Protein AF-A0A2V7F069-F1 (afdb_monomer)

Solvent-accessible surface area (backbone atoms only — not comparable to full-atom values): 4234 Å² total; per-residue (Å²): 91,71,37,85,48,65,39,24,31,24,66,31,31,30,42,39,35,24,18,25,93,86,71,42,81,47,44,75,48,80,45,60,36,78,59,76,35,44,50,71,28,70,52,70,72,84,76,84,86,50,74,72,37,78,46,77,50,76,44,81,76,48,62,43,81,75,46,75,52,81,84,126

Foldseek 3Di:
DWAQDQFWWAFWKKKKFFAAPVRDTLDIDIWTQHDIAHNRGDTDTDDDDRPRGPDMDMDGPDIGTDGGHDDD

Mean predicted aligned error: 4.06 Å

pLDDT: mean 92.97, std 9.59, range [47.28, 98.69]

Radius of gyration: 14.47 Å; Cα contacts (8 Å, |Δi|>4): 162; chains: 1; bounding box: 31×18×42 Å

Sequence (72 aa):
MRNDSPYRVTDVQLEVEGLTPDERSAGRRVVWALGDIEPGGESSFVTEAMDGAVTYRITVTSFDLVSVGSKH

Secondary structure (DSSP, 8-state):
-B--SSEEEEEEEEEEEEE-TTS-EEEEEEEEE-S-B-TT-B-----PPPTT--EEEEEEEEEEEEEEPP--

Structure (mmCIF, N/CA/C/O backbone):
data_AF-A0A2V7F069-F1
#
_entry.id   AF-A0A2V7F069-F1
#
loop_
_atom_site.group_PDB
_atom_site.id
_atom_site.type_symbol
_atom_site.label_atom_id
_atom_site.label_alt_id
_atom_site.label_comp_id
_atom_site.label_asym_id
_atom_site.label_entity_id
_atom_site.label_seq_id
_atom_site.pdbx_PDB_ins_code
_atom_site.Cartn_x
_atom_site.Cartn_y
_atom_site.Cartn_z
_atom_site.occupancy
_atom_site.B_iso_or_equiv
_atom_site.auth_seq_id
_atom_site.auth_comp_id
_atom_site.auth_asym_id
_atom_site.auth_atom_id
_atom_site.pdbx_PDB_model_num
ATOM 1 N N . MET A 1 1 ? -2.253 3.986 -5.126 1.00 89.94 1 MET A N 1
ATOM 2 C CA . MET A 1 1 ? -0.832 4.103 -4.726 1.00 89.94 1 MET A CA 1
ATOM 3 C C . MET A 1 1 ? -0.052 4.574 -5.936 1.00 89.94 1 MET A C 1
ATOM 5 O O . MET A 1 1 ? -0.339 4.090 -7.023 1.00 89.94 1 MET A O 1
ATOM 9 N N . ARG A 1 2 ? 0.909 5.483 -5.760 1.00 93.38 2 ARG A N 1
ATOM 10 C CA . ARG A 1 2 ? 1.762 5.981 -6.843 1.00 93.38 2 ARG A CA 1
ATOM 11 C C . ARG A 1 2 ? 3.223 5.628 -6.578 1.00 93.38 2 ARG A C 1
ATOM 13 O O . ARG A 1 2 ? 3.668 5.716 -5.436 1.00 93.38 2 ARG A O 1
ATOM 20 N N . ASN A 1 3 ? 3.943 5.209 -7.613 1.00 94.69 3 ASN A N 1
ATOM 21 C CA . ASN A 1 3 ? 5.381 4.985 -7.556 1.00 94.69 3 ASN A CA 1
ATOM 22 C C . ASN A 1 3 ? 6.113 6.271 -7.952 1.00 94.69 3 ASN A C 1
ATOM 24 O O . ASN A 1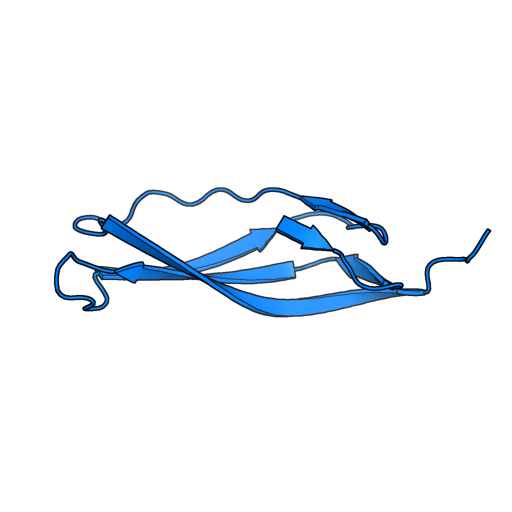 3 ? 6.318 6.540 -9.130 1.00 94.69 3 ASN A O 1
ATOM 28 N N . ASP A 1 4 ? 6.526 7.064 -6.969 1.00 94.25 4 ASP A N 1
ATOM 29 C CA . ASP A 1 4 ? 7.259 8.315 -7.215 1.00 94.25 4 ASP A CA 1
ATOM 30 C C . ASP A 1 4 ? 8.771 8.100 -7.408 1.00 94.25 4 ASP A C 1
ATOM 32 O O . ASP A 1 4 ? 9.525 9.053 -7.615 1.00 94.25 4 ASP A O 1
ATOM 36 N N . SER A 1 5 ? 9.232 6.849 -7.326 1.00 92.56 5 SER A N 1
ATOM 37 C CA . SER A 1 5 ? 10.637 6.496 -7.500 1.00 92.56 5 SER A CA 1
ATOM 38 C C . SER A 1 5 ? 11.029 6.447 -8.986 1.00 92.56 5 SER A C 1
ATOM 40 O O . SER A 1 5 ? 10.169 6.305 -9.857 1.00 92.56 5 SER A O 1
ATOM 42 N N . PRO A 1 6 ? 12.335 6.512 -9.310 1.00 94.12 6 PRO A N 1
ATOM 43 C CA . PRO A 1 6 ? 12.816 6.327 -10.677 1.00 94.12 6 PRO A CA 1
ATOM 44 C C . PRO A 1 6 ? 12.890 4.848 -11.092 1.00 94.12 6 PRO A C 1
ATOM 46 O O . PRO A 1 6 ? 13.424 4.553 -12.159 1.00 94.12 6 PRO A O 1
ATOM 49 N N . TYR A 1 7 ? 12.427 3.909 -10.265 1.00 94.38 7 TYR A N 1
ATOM 50 C CA . TYR A 1 7 ? 12.535 2.474 -10.518 1.00 94.38 7 TYR A CA 1
ATOM 51 C C . TYR A 1 7 ? 11.199 1.898 -10.953 1.00 94.38 7 TYR A C 1
ATOM 53 O O . TYR A 1 7 ? 10.153 2.297 -10.452 1.00 94.38 7 TYR A O 1
ATOM 61 N N . ARG A 1 8 ? 11.244 0.915 -11.843 1.00 95.62 8 ARG A N 1
ATOM 62 C CA . ARG A 1 8 ? 10.131 0.003 -12.074 1.00 95.62 8 ARG A CA 1
ATOM 63 C C . ARG A 1 8 ? 10.132 -1.027 -10.950 1.00 95.62 8 ARG A C 1
ATOM 65 O O . ARG A 1 8 ? 11.151 -1.694 -10.745 1.00 95.62 8 ARG A O 1
ATOM 72 N N . VAL A 1 9 ? 9.021 -1.150 -10.231 1.00 95.75 9 VAL A N 1
ATOM 73 C CA . VAL A 1 9 ? 8.874 -2.087 -9.104 1.00 95.75 9 VAL A CA 1
ATOM 74 C C . VAL A 1 9 ? 7.733 -3.063 -9.351 1.00 95.75 9 VAL A C 1
ATOM 76 O O . VAL A 1 9 ? 6.834 -2.768 -10.130 1.00 95.75 9 VAL A O 1
ATOM 79 N N . THR A 1 10 ? 7.763 -4.209 -8.690 1.00 95.38 10 THR A N 1
ATOM 80 C CA . THR A 1 10 ? 6.702 -5.219 -8.725 1.00 95.38 10 THR A CA 1
ATOM 81 C C . THR A 1 10 ? 6.539 -5.843 -7.346 1.00 95.38 10 THR A C 1
ATOM 83 O O . THR A 1 10 ? 7.236 -5.442 -6.409 1.00 95.38 10 THR A O 1
ATOM 86 N N . ASP A 1 11 ? 5.594 -6.772 -7.212 1.00 93.44 11 ASP A N 1
ATOM 87 C CA . ASP A 1 11 ? 5.351 -7.525 -5.977 1.00 93.44 11 ASP A CA 1
ATOM 88 C C . ASP A 1 11 ? 5.321 -6.612 -4.737 1.00 93.44 11 ASP A C 1
ATOM 90 O O . ASP A 1 11 ? 5.956 -6.856 -3.709 1.00 93.44 11 ASP A O 1
ATOM 94 N N . VAL A 1 12 ? 4.592 -5.496 -4.852 1.00 95.88 12 VAL A N 1
ATOM 95 C CA . VAL A 1 12 ? 4.516 -4.502 -3.781 1.00 95.88 12 VAL A CA 1
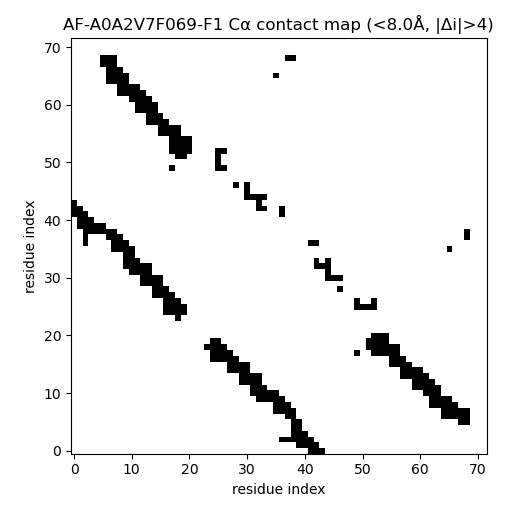ATOM 96 C C . VAL A 1 12 ? 3.580 -5.017 -2.698 1.00 95.88 12 VAL A C 1
ATOM 98 O O . VAL A 1 12 ? 2.365 -5.117 -2.896 1.00 95.88 12 VAL A O 1
ATOM 101 N N . GLN A 1 13 ? 4.151 -5.310 -1.537 1.00 97.00 13 GLN A N 1
ATOM 102 C CA . GLN A 1 13 ? 3.430 -5.748 -0.357 1.00 97.00 13 GLN A CA 1
ATOM 103 C C . GLN A 1 13 ? 3.060 -4.551 0.518 1.00 97.00 13 GLN A C 1
ATOM 105 O O . GLN A 1 13 ? 3.869 -3.659 0.793 1.00 97.00 13 GLN A O 1
ATOM 110 N N . LEU A 1 14 ? 1.815 -4.557 0.978 1.00 97.31 14 LEU A N 1
ATOM 111 C CA . LEU A 1 14 ? 1.231 -3.525 1.814 1.00 97.31 14 LEU A CA 1
ATOM 112 C C . LEU A 1 14 ? 0.688 -4.167 3.089 1.00 97.31 14 LEU A C 1
ATOM 114 O O . LEU A 1 14 ? -0.119 -5.097 3.026 1.00 97.31 14 LEU A O 1
ATOM 118 N N . GLU A 1 15 ? 1.068 -3.631 4.243 1.00 98.06 15 GLU A N 1
ATOM 119 C CA . GLU A 1 15 ? 0.338 -3.862 5.485 1.00 98.06 15 GLU A CA 1
ATOM 120 C C . GLU A 1 15 ? -0.759 -2.802 5.615 1.00 98.06 15 GLU A C 1
ATOM 122 O O . GLU A 1 15 ? -0.504 -1.597 5.549 1.00 98.06 15 GLU A O 1
ATOM 127 N N . VAL A 1 16 ? -1.992 -3.264 5.795 1.00 98.19 16 VAL A N 1
ATOM 128 C CA . VAL A 1 16 ? -3.160 -2.428 6.05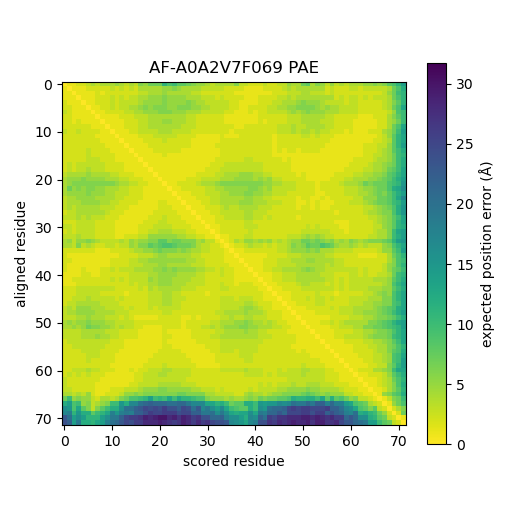7 1.00 98.19 16 VAL A CA 1
ATOM 129 C C . VAL A 1 16 ? -3.604 -2.689 7.486 1.00 98.19 16 VAL A C 1
ATOM 131 O O . VAL A 1 16 ? -4.006 -3.803 7.822 1.00 98.19 16 VAL A O 1
ATOM 134 N N . GLU A 1 17 ? -3.558 -1.660 8.321 1.00 98.50 17 GLU A N 1
ATOM 135 C CA . GLU A 1 17 ? -4.096 -1.671 9.678 1.00 98.50 17 GLU A CA 1
ATOM 136 C C . GLU A 1 17 ? -5.391 -0.855 9.718 1.00 98.50 17 GLU A C 1
ATOM 138 O O . GLU A 1 17 ? -5.405 0.328 9.369 1.00 98.50 17 GLU A O 1
ATOM 143 N N . GLY A 1 18 ? -6.484 -1.490 10.137 1.00 98.44 18 GLY A N 1
ATOM 144 C CA . GLY A 1 18 ? -7.733 -0.805 10.450 1.00 98.44 18 GLY A CA 1
ATOM 145 C C . GLY A 1 18 ? -7.693 -0.278 11.881 1.00 98.44 18 GLY A C 1
ATOM 146 O O . GLY A 1 18 ? -7.288 -0.996 12.794 1.00 98.44 18 GLY A O 1
ATOM 147 N N . LEU A 1 19 ? -8.123 0.962 12.086 1.00 98.69 19 LEU A N 1
ATOM 148 C CA . LEU A 1 19 ? -8.151 1.634 13.381 1.00 98.69 19 LEU A CA 1
ATOM 149 C C . LEU A 1 19 ? -9.588 1.991 13.772 1.00 98.69 19 LEU A C 1
ATOM 151 O O . LEU A 1 19 ? -10.354 2.504 12.951 1.00 98.69 19 LEU A O 1
ATOM 155 N N . THR A 1 20 ? -9.941 1.735 15.030 1.00 98.06 20 THR A N 1
ATOM 156 C CA . THR A 1 20 ? -11.209 2.159 15.643 1.00 98.06 20 THR A CA 1
ATOM 157 C C . THR A 1 20 ? -11.227 3.679 15.881 1.00 98.06 20 THR A C 1
ATOM 159 O O . THR A 1 20 ? -10.188 4.331 15.730 1.00 98.06 20 THR A O 1
ATOM 162 N N . PRO A 1 21 ? -12.370 4.277 16.286 1.00 98.19 21 PRO A N 1
ATOM 163 C CA . PRO A 1 21 ? -12.435 5.708 16.606 1.00 98.19 21 PRO A CA 1
ATOM 164 C C . PRO A 1 21 ? -11.454 6.158 17.697 1.00 98.19 21 PRO A C 1
ATOM 166 O O . PRO A 1 21 ? -10.992 7.291 17.666 1.00 98.19 21 PRO A O 1
ATOM 169 N N . ASP A 1 22 ? -11.097 5.259 18.618 1.00 97.81 22 ASP A N 1
ATOM 170 C CA . ASP A 1 22 ? -10.144 5.520 19.705 1.00 97.81 22 ASP A CA 1
ATOM 171 C C . ASP A 1 22 ? -8.683 5.220 19.300 1.00 97.81 22 ASP A C 1
ATOM 173 O O . ASP A 1 22 ? -7.832 4.992 20.161 1.00 97.81 22 ASP A O 1
ATOM 177 N N . GLU A 1 23 ? -8.402 5.132 17.994 1.00 96.88 23 GLU A N 1
ATOM 178 C CA . GLU A 1 23 ? -7.090 4.825 17.399 1.00 96.88 23 GLU A CA 1
ATOM 179 C C . GLU A 1 23 ? -6.488 3.465 17.798 1.00 96.88 23 GLU A C 1
ATOM 181 O O . GLU A 1 23 ? -5.284 3.230 17.666 1.00 96.88 23 GLU A O 1
ATOM 186 N N . ARG A 1 24 ? -7.316 2.522 18.259 1.00 97.81 24 ARG A N 1
ATOM 187 C CA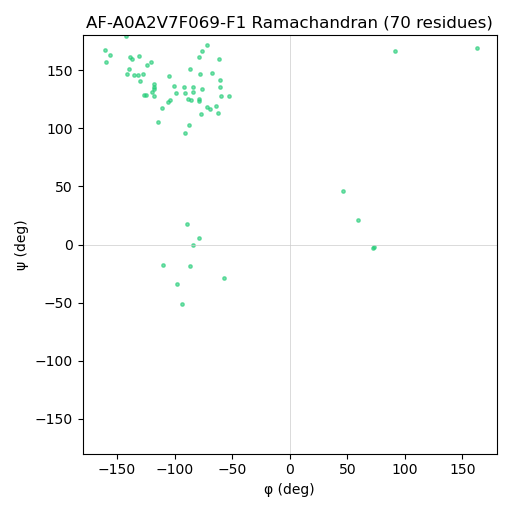 . ARG A 1 24 ? -6.874 1.151 18.547 1.00 9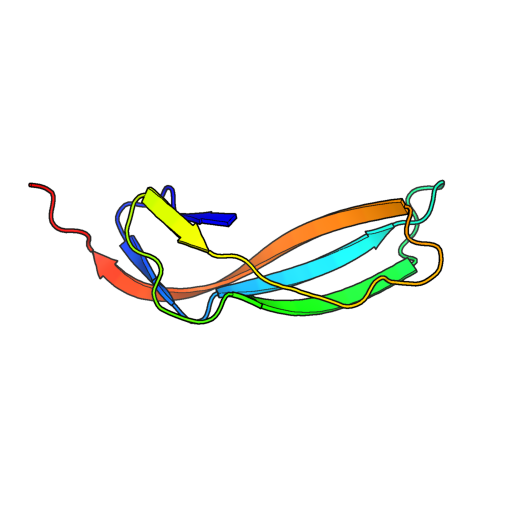7.81 24 ARG A CA 1
ATOM 188 C C . ARG A 1 24 ? -6.950 0.288 17.296 1.00 97.81 24 ARG A C 1
ATOM 190 O O . ARG A 1 24 ? -7.810 0.495 16.449 1.00 97.81 24 ARG A O 1
ATOM 197 N N . SER A 1 25 ? -6.083 -0.717 17.206 1.00 97.75 25 SER A N 1
ATOM 198 C CA . 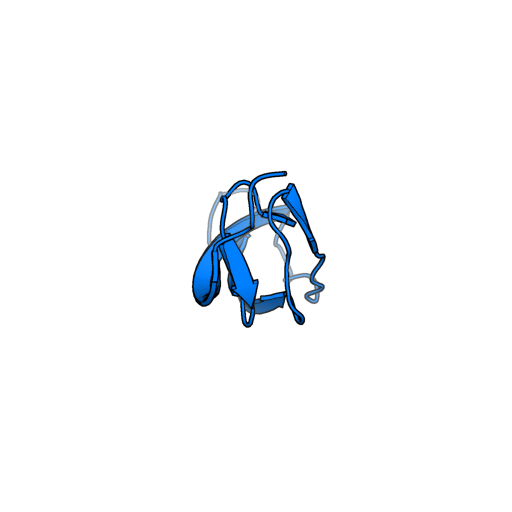SER A 1 25 ? -6.108 -1.677 16.099 1.00 97.75 25 SER A CA 1
ATOM 199 C C . SER A 1 25 ? -7.415 -2.482 16.115 1.00 97.75 25 SER A C 1
ATOM 201 O O . SER A 1 25 ? -7.702 -3.180 17.088 1.00 97.75 25 SER A O 1
ATOM 203 N N . ALA A 1 26 ? -8.200 -2.371 15.045 1.00 97.81 26 ALA A N 1
ATOM 204 C CA . ALA A 1 26 ? -9.374 -3.200 14.759 1.00 97.81 26 ALA A CA 1
ATOM 205 C C . ALA A 1 26 ? -8.989 -4.489 14.008 1.00 97.81 26 ALA A C 1
ATOM 207 O O . ALA A 1 26 ? -9.739 -5.462 13.983 1.00 97.81 26 ALA A O 1
ATOM 208 N N . GLY A 1 27 ? -7.802 -4.504 13.398 1.00 97.81 27 GLY A N 1
ATOM 209 C CA . GLY A 1 27 ? -7.264 -5.642 12.670 1.00 97.81 27 GLY A CA 1
ATOM 210 C C . GLY A 1 27 ? -6.114 -5.240 11.753 1.00 97.81 27 GLY A C 1
ATOM 211 O O . GLY A 1 27 ? -5.872 -4.057 11.502 1.00 97.81 27 GLY A O 1
ATOM 212 N N . ARG A 1 28 ? -5.410 -6.247 11.227 1.00 97.88 28 ARG A N 1
ATOM 213 C CA . ARG A 1 28 ? -4.365 -6.080 10.210 1.00 97.88 28 ARG A CA 1
ATOM 214 C C . ARG A 1 28 ? -4.511 -7.108 9.109 1.00 97.88 28 ARG A C 1
ATOM 216 O O . ARG A 1 28 ? -4.906 -8.246 9.363 1.00 97.88 28 ARG A O 1
ATOM 223 N N . ARG A 1 29 ? -4.171 -6.704 7.890 1.00 97.50 29 ARG A N 1
ATOM 224 C CA . ARG A 1 29 ? -4.130 -7.568 6.711 1.00 97.50 29 ARG A CA 1
ATOM 225 C C . ARG A 1 29 ? -2.932 -7.203 5.852 1.00 97.50 29 ARG A C 1
ATOM 227 O O . ARG A 1 29 ? -2.573 -6.035 5.750 1.00 97.50 29 ARG A O 1
ATOM 234 N N . VAL A 1 30 ? -2.365 -8.211 5.204 1.00 96.88 30 VAL A N 1
ATOM 235 C CA . VAL A 1 30 ? -1.364 -8.025 4.156 1.00 96.88 30 VAL A CA 1
ATOM 236 C C . VAL A 1 30 ? -2.061 -8.141 2.810 1.00 96.88 30 VAL A C 1
ATOM 238 O O . VAL A 1 30 ? -2.807 -9.094 2.578 1.00 96.88 30 VAL A O 1
ATOM 241 N N . VAL A 1 31 ? -1.820 -7.172 1.935 1.00 96.44 31 VAL A N 1
ATOM 242 C CA . VAL A 1 31 ? -2.311 -7.166 0.555 1.00 96.44 31 VAL A CA 1
ATOM 243 C C . VAL A 1 31 ? -1.183 -6.862 -0.414 1.00 96.44 31 VAL A C 1
ATOM 245 O O . VAL A 1 31 ? -0.134 -6.350 -0.031 1.00 96.44 31 VAL A O 1
ATOM 248 N N . TRP A 1 32 ? -1.418 -7.182 -1.680 1.00 95.00 32 TRP A N 1
ATOM 249 C CA . TRP A 1 32 ? -0.459 -6.976 -2.753 1.00 95.00 32 TRP A CA 1
ATOM 250 C C . TRP A 1 32 ? -1.040 -6.010 -3.777 1.00 95.00 32 TRP A C 1
ATOM 252 O O . TRP A 1 32 ? -2.191 -6.165 -4.194 1.00 95.00 32 TRP A O 1
ATOM 262 N N . ALA A 1 33 ? -0.245 -5.030 -4.199 1.00 92.25 33 ALA A N 1
ATOM 263 C CA . ALA A 1 33 ? -0.499 -4.325 -5.446 1.00 92.25 33 ALA A CA 1
ATOM 264 C C . ALA A 1 33 ? 0.186 -5.124 -6.559 1.00 92.25 33 ALA A C 1
ATOM 266 O O . ALA A 1 33 ? 1.410 -5.120 -6.678 1.00 92.25 33 ALA A O 1
ATOM 267 N N . LEU A 1 34 ? -0.617 -5.879 -7.310 1.00 82.81 34 LEU A N 1
ATOM 268 C CA . LEU A 1 34 ? -0.120 -6.802 -8.326 1.00 82.81 34 LEU A CA 1
ATOM 269 C C . LEU A 1 34 ? 0.292 -6.067 -9.604 1.00 82.81 34 LEU A C 1
ATOM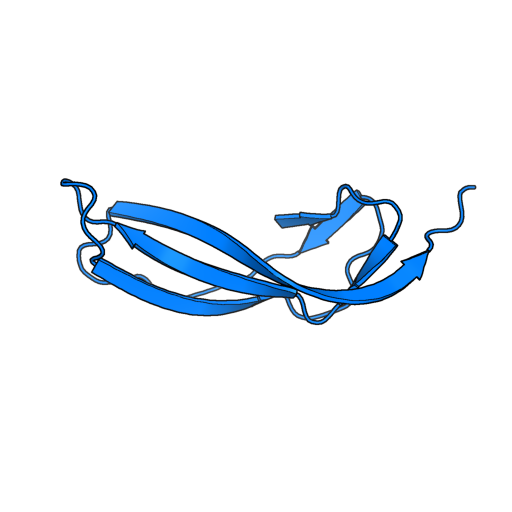 271 O O . LEU A 1 34 ? -0.365 -5.111 -10.025 1.00 82.81 34 LEU A O 1
ATOM 275 N N . GLY A 1 35 ? 1.324 -6.604 -10.251 1.00 87.69 35 GLY A N 1
ATOM 276 C CA . GLY A 1 35 ? 1.848 -6.120 -11.522 1.00 87.69 35 GLY A CA 1
ATOM 277 C C . GLY A 1 35 ? 2.965 -5.092 -11.372 1.00 87.69 35 GLY A C 1
ATOM 278 O O . GLY A 1 35 ? 3.209 -4.539 -10.301 1.00 87.69 35 GLY A O 1
ATOM 279 N N . ASP A 1 36 ? 3.640 -4.844 -12.490 1.00 93.44 36 ASP A N 1
ATOM 280 C CA . ASP A 1 36 ? 4.758 -3.912 -12.543 1.00 93.44 36 ASP A CA 1
ATOM 281 C C . ASP A 1 36 ? 4.251 -2.466 -12.538 1.00 93.44 36 ASP A C 1
ATOM 283 O O . ASP A 1 36 ? 3.343 -2.096 -13.286 1.00 93.44 36 ASP A O 1
ATOM 287 N N . ILE A 1 37 ? 4.875 -1.632 -11.714 1.00 94.88 37 ILE A N 1
ATOM 288 C CA . ILE A 1 37 ? 4.544 -0.223 -11.548 1.00 94.88 37 ILE A CA 1
ATOM 289 C C . ILE A 1 37 ? 5.729 0.593 -12.044 1.00 94.88 37 ILE A C 1
ATOM 291 O O . ILE A 1 37 ? 6.773 0.681 -11.392 1.00 94.88 37 ILE A O 1
ATOM 295 N N . GLU A 1 38 ? 5.557 1.190 -13.218 1.00 95.94 38 GLU A N 1
ATOM 296 C CA . GLU A 1 38 ? 6.549 2.075 -13.828 1.00 95.94 38 GLU A CA 1
ATOM 297 C C . GLU A 1 38 ? 6.837 3.312 -12.956 1.00 95.94 38 GLU A C 1
ATOM 299 O O . GLU A 1 38 ? 5.999 3.696 -12.128 1.00 95.94 38 GLU A O 1
ATOM 304 N N . PRO A 1 39 ? 7.984 3.988 -13.158 1.00 95.62 39 PRO A N 1
ATOM 305 C CA . PRO A 1 39 ? 8.247 5.295 -12.565 1.00 95.62 39 PRO A CA 1
ATOM 306 C C . PRO A 1 39 ? 7.125 6.296 -12.864 1.00 95.62 39 PRO A C 1
ATOM 308 O O . PRO A 1 39 ? 6.734 6.500 -14.014 1.00 95.62 39 PRO A O 1
ATOM 311 N N . GLY A 1 40 ? 6.599 6.934 -11.823 1.00 95.19 40 GLY A N 1
ATOM 312 C CA . GLY A 1 40 ? 5.456 7.846 -11.892 1.00 95.19 40 GLY A CA 1
ATOM 313 C C . GLY A 1 40 ? 4.098 7.170 -12.115 1.00 95.19 40 GLY A C 1
ATOM 314 O O . GLY A 1 40 ? 3.089 7.880 -12.148 1.00 95.19 40 GLY A O 1
ATOM 315 N N . GLY A 1 41 ? 4.074 5.843 -12.270 1.00 94.44 41 GLY A N 1
ATOM 316 C CA . GLY A 1 41 ? 2.879 5.038 -12.480 1.00 94.44 41 GLY A CA 1
ATOM 317 C C . GLY A 1 41 ? 2.068 4.828 -11.205 1.00 94.44 41 GLY A C 1
ATOM 318 O O . GLY A 1 41 ? 2.527 5.070 -10.086 1.00 94.44 41 GLY A O 1
ATOM 319 N N . GLU A 1 42 ? 0.840 4.351 -11.380 1.00 94.25 42 GLU A N 1
ATOM 320 C CA . GLU A 1 42 ? -0.110 4.132 -10.294 1.00 94.25 42 GLU A CA 1
ATOM 321 C C . GLU A 1 42 ? -0.662 2.711 -10.319 1.00 94.25 42 GLU A C 1
ATOM 323 O O . GLU A 1 42 ? -0.865 2.120 -11.377 1.00 94.25 42 GLU A O 1
ATOM 328 N N . SER A 1 43 ? -0.934 2.177 -9.131 1.00 93.06 43 SER A N 1
ATOM 329 C CA . SER A 1 43 ? -1.636 0.910 -8.952 1.00 93.06 43 SER A CA 1
ATOM 330 C C . SER A 1 43 ? -2.639 1.003 -7.804 1.00 93.06 43 SER A C 1
ATOM 332 O O . SER A 1 43 ? -2.578 1.894 -6.944 1.00 93.06 43 SER A O 1
ATOM 334 N N . SER A 1 44 ? -3.586 0.075 -7.807 1.00 92.00 44 SER A N 1
ATOM 335 C CA . SER A 1 44 ? -4.659 -0.038 -6.824 1.00 92.00 44 SER A CA 1
ATOM 336 C C . SER A 1 44 ? -4.650 -1.422 -6.190 1.00 92.00 44 SER A C 1
ATOM 338 O O . SER A 1 44 ? -4.206 -2.397 -6.787 1.00 92.00 44 SER A O 1
ATOM 340 N N . PHE A 1 45 ? -5.1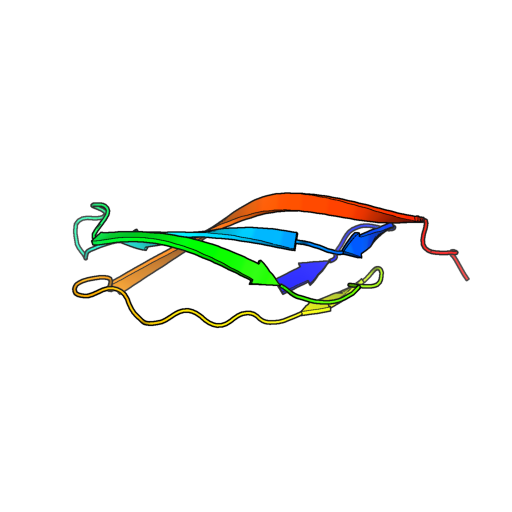74 -1.505 -4.976 1.00 92.31 45 PHE A N 1
ATOM 341 C CA . PHE A 1 45 ? -5.370 -2.754 -4.254 1.00 92.31 45 PHE A CA 1
ATOM 342 C C . PHE A 1 45 ? -6.742 -2.722 -3.586 1.00 92.31 45 PHE A C 1
ATOM 344 O O . PHE A 1 45 ? -7.316 -1.651 -3.373 1.00 92.31 45 PHE A O 1
ATOM 351 N N . VAL A 1 46 ? -7.262 -3.899 -3.253 1.00 92.25 46 VAL A N 1
ATOM 352 C CA . VAL A 1 46 ? -8.549 -4.053 -2.574 1.00 92.25 46 VAL A CA 1
ATOM 353 C C . VAL A 1 46 ? -8.358 -4.976 -1.379 1.00 92.25 46 VAL A C 1
ATOM 355 O O . VAL A 1 46 ? -7.627 -5.961 -1.448 1.00 92.25 46 VAL A O 1
ATOM 358 N N . THR A 1 47 ? -9.022 -4.648 -0.278 1.00 93.81 47 THR A N 1
ATOM 359 C CA . THR A 1 47 ? -9.150 -5.500 0.904 1.00 93.81 47 THR A CA 1
ATOM 360 C C . THR A 1 47 ? -10.572 -5.381 1.423 1.00 93.81 47 THR A C 1
ATOM 362 O O . THR A 1 47 ? -11.210 -4.342 1.239 1.00 93.81 47 THR A O 1
ATOM 365 N N . GLU A 1 48 ? -11.090 -6.427 2.056 1.00 95.25 48 GLU A N 1
ATOM 366 C CA . GLU A 1 48 ? -12.383 -6.307 2.727 1.00 95.25 48 GLU A CA 1
ATOM 367 C C . GLU A 1 48 ? -12.258 -5.374 3.934 1.00 95.25 48 GLU A C 1
ATOM 369 O O . GLU A 1 48 ? -11.217 -5.317 4.600 1.00 95.25 48 GLU A O 1
ATOM 374 N N . ALA A 1 49 ? -13.347 -4.662 4.217 1.00 95.44 49 ALA A N 1
ATOM 375 C CA . ALA A 1 49 ? -13.430 -3.797 5.377 1.00 95.44 49 ALA A CA 1
ATOM 376 C C . ALA A 1 49 ? -13.242 -4.603 6.671 1.00 95.44 49 ALA A C 1
ATOM 378 O O . ALA A 1 49 ? -13.725 -5.729 6.807 1.00 95.44 49 ALA A O 1
ATOM 379 N N . MET A 1 50 ? -12.540 -4.005 7.627 1.00 97.62 50 MET A N 1
ATOM 380 C CA . MET A 1 50 ? -12.384 -4.554 8.967 1.00 97.62 50 MET A CA 1
ATOM 381 C C . MET A 1 50 ? -13.504 -4.013 9.847 1.00 97.62 50 MET A C 1
ATOM 383 O O . MET A 1 50 ? -13.746 -2.805 9.868 1.00 97.62 50 MET A O 1
ATOM 387 N N . ASP A 1 51 ? -14.189 -4.903 10.560 1.00 97.38 51 ASP A N 1
ATOM 388 C CA . ASP A 1 51 ? -15.288 -4.499 11.430 1.00 97.38 51 ASP A CA 1
ATOM 389 C C . ASP A 1 51 ? -14.799 -3.532 12.520 1.00 97.38 51 ASP A C 1
ATOM 391 O O . ASP A 1 51 ? -13.726 -3.708 13.100 1.00 97.38 51 ASP A O 1
ATOM 395 N N . GLY A 1 52 ? -15.560 -2.463 12.750 1.00 96.94 52 GLY A N 1
ATOM 396 C CA . GLY A 1 52 ? -15.201 -1.389 13.680 1.00 96.94 52 GLY A CA 1
ATOM 397 C C . GLY A 1 52 ? -14.068 -0.448 13.236 1.00 96.94 52 GLY A C 1
ATOM 398 O O . GLY A 1 52 ? -13.796 0.521 13.950 1.00 96.94 52 GLY A O 1
ATOM 399 N N . ALA A 1 53 ? -13.420 -0.673 12.085 1.00 98.12 53 ALA A N 1
ATOM 400 C CA . ALA A 1 53 ? -12.412 0.249 11.561 1.00 98.12 53 ALA A CA 1
ATOM 401 C C . ALA A 1 53 ? -13.062 1.469 10.888 1.00 98.12 53 ALA A C 1
ATOM 403 O O . ALA A 1 53 ? -13.857 1.333 9.957 1.00 98.12 53 ALA A O 1
ATOM 404 N N . VAL A 1 54 ? -12.678 2.668 11.326 1.00 98.00 54 VAL A N 1
ATOM 405 C CA . VAL A 1 54 ? -13.114 3.954 10.743 1.00 98.00 54 VAL A CA 1
ATOM 406 C C . VAL A 1 54 ? -11.986 4.680 10.012 1.00 98.00 54 VAL A C 1
ATOM 408 O O . VAL A 1 54 ? -12.244 5.542 9.176 1.00 98.00 54 VAL A O 1
ATOM 411 N N . THR A 1 55 ? -10.742 4.292 10.291 1.00 98.06 55 THR A N 1
ATOM 412 C CA . THR A 1 55 ? -9.532 4.818 9.658 1.00 98.06 55 THR A CA 1
ATOM 413 C C . THR A 1 55 ? -8.657 3.648 9.232 1.00 98.06 55 THR A C 1
ATOM 415 O O . THR A 1 55 ? -8.595 2.638 9.927 1.00 98.06 55 THR A O 1
ATOM 418 N N . TYR A 1 56 ? -7.946 3.784 8.114 1.00 97.75 56 TYR A N 1
ATOM 419 C CA . TYR A 1 56 ? -6.960 2.798 7.676 1.00 97.75 56 TYR A CA 1
ATOM 420 C C . TYR A 1 56 ? -5.581 3.436 7.579 1.00 97.75 56 TYR A C 1
ATOM 422 O O . TYR A 1 56 ? -5.415 4.493 6.967 1.00 97.75 56 TYR A O 1
ATOM 430 N N . ARG A 1 57 ? -4.585 2.770 8.161 1.00 97.75 57 ARG A N 1
ATOM 431 C CA . ARG A 1 57 ? -3.169 3.082 7.986 1.00 97.75 57 ARG A CA 1
ATOM 432 C C . ARG A 1 57 ? -2.572 2.045 7.046 1.00 97.75 57 ARG A C 1
ATOM 434 O O . ARG A 1 57 ? -2.686 0.849 7.291 1.00 97.75 57 ARG A O 1
ATOM 441 N N . ILE A 1 58 ? -1.964 2.511 5.963 1.00 97.50 58 ILE A N 1
ATOM 442 C CA . ILE A 1 58 ? -1.397 1.653 4.923 1.00 97.50 58 ILE A CA 1
ATOM 443 C C . ILE A 1 58 ? 0.104 1.915 4.862 1.00 97.50 58 ILE A C 1
ATOM 445 O O . ILE A 1 58 ? 0.522 3.064 4.713 1.00 97.50 58 ILE A O 1
ATOM 449 N N . THR A 1 59 ? 0.893 0.850 4.941 1.00 97.31 59 THR A N 1
ATOM 450 C CA . THR A 1 59 ? 2.356 0.898 4.908 1.00 97.31 59 THR A CA 1
ATOM 451 C C . THR A 1 59 ? 2.860 -0.038 3.820 1.00 97.31 59 THR A C 1
ATOM 453 O O . THR A 1 59 ? 2.492 -1.208 3.802 1.00 97.31 59 THR A O 1
ATOM 456 N N . VAL A 1 60 ? 3.725 0.448 2.928 1.00 95.81 60 VAL A N 1
ATOM 457 C CA . VAL A 1 60 ? 4.490 -0.431 2.028 1.00 95.81 60 VAL A CA 1
ATOM 458 C C . VAL A 1 60 ? 5.551 -1.145 2.860 1.00 95.81 60 VAL A C 1
ATOM 460 O O . VAL A 1 60 ? 6.400 -0.483 3.457 1.00 95.81 60 VAL A O 1
ATOM 463 N N . THR A 1 61 ? 5.496 -2.474 2.924 1.00 96.94 61 THR A N 1
ATOM 464 C CA . THR A 1 61 ? 6.431 -3.285 3.722 1.00 96.94 61 THR A CA 1
ATOM 465 C C . THR A 1 61 ? 7.564 -3.863 2.885 1.00 96.94 61 THR A C 1
ATOM 467 O O . THR A 1 61 ? 8.686 -3.971 3.377 1.00 96.94 61 THR A O 1
ATOM 470 N N . SER A 1 62 ? 7.300 -4.203 1.622 1.00 95.06 62 SER A N 1
ATOM 471 C CA . SER A 1 62 ? 8.311 -4.690 0.680 1.00 95.06 62 SER A CA 1
ATOM 472 C C . SER A 1 62 ? 7.898 -4.448 -0.769 1.00 95.06 62 SER A C 1
ATOM 474 O O . SER A 1 62 ? 6.728 -4.212 -1.066 1.00 95.06 62 SER A O 1
ATOM 476 N N . PHE A 1 63 ? 8.873 -4.519 -1.669 1.00 95.19 63 PHE A N 1
ATOM 477 C CA . PHE A 1 63 ? 8.684 -4.538 -3.114 1.00 95.19 63 PHE A CA 1
ATOM 478 C C . PHE A 1 63 ? 9.929 -5.132 -3.770 1.00 95.19 63 PHE A C 1
ATOM 480 O O . PHE A 1 63 ? 11.027 -5.037 -3.209 1.00 95.19 63 PHE A O 1
ATOM 487 N N . ASP A 1 64 ? 9.761 -5.646 -4.981 1.00 94.00 64 ASP A N 1
ATOM 488 C CA . ASP A 1 64 ? 10.863 -6.108 -5.811 1.00 94.00 64 ASP A CA 1
ATOM 489 C C . ASP A 1 64 ? 11.214 -5.053 -6.862 1.00 94.00 64 ASP A C 1
ATOM 491 O O . ASP A 1 64 ? 10.347 -4.442 -7.492 1.00 94.00 64 ASP A O 1
ATOM 495 N N . LEU A 1 65 ? 12.512 -4.810 -7.050 1.00 92.75 65 LEU A N 1
ATOM 496 C CA . LEU A 1 65 ? 13.009 -3.912 -8.088 1.00 92.75 65 LEU A CA 1
ATOM 497 C C . LEU A 1 65 ? 13.150 -4.685 -9.395 1.00 92.75 65 LEU A C 1
ATOM 499 O O . LEU A 1 65 ? 13.880 -5.671 -9.463 1.00 92.75 65 LEU A O 1
ATOM 503 N N . VAL A 1 66 ? 12.505 -4.191 -10.448 1.00 91.25 66 VAL A N 1
ATOM 504 C CA . VAL A 1 66 ? 12.593 -4.799 -11.778 1.00 91.25 66 VAL A CA 1
ATOM 505 C C . VAL A 1 66 ? 13.687 -4.134 -12.605 1.00 91.25 66 VAL A C 1
ATOM 507 O O . VAL A 1 66 ? 14.546 -4.807 -13.170 1.00 91.25 66 VAL A O 1
ATOM 510 N N . SER A 1 67 ? 13.676 -2.802 -12.686 1.00 87.1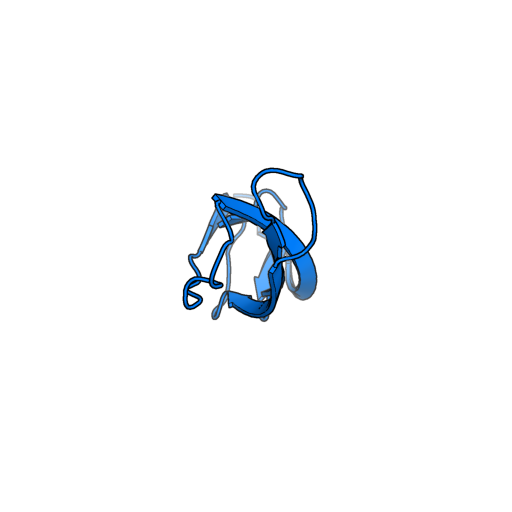2 67 SER A N 1
ATOM 511 C CA . SER A 1 67 ? 14.663 -2.043 -13.459 1.00 87.12 67 SER A CA 1
ATOM 512 C C . SER A 1 67 ? 14.736 -0.577 -13.030 1.00 87.12 67 SER A C 1
ATOM 514 O O . SER A 1 67 ? 13.874 -0.063 -12.318 1.00 87.12 67 SER A O 1
ATOM 516 N N . VAL A 1 68 ? 15.778 0.124 -13.484 1.00 82.50 68 VAL A N 1
ATOM 517 C CA . VAL A 1 68 ? 15.833 1.590 -13.426 1.00 82.50 68 VAL A CA 1
ATOM 518 C C . VAL A 1 68 ? 15.098 2.151 -14.641 1.00 82.50 68 VAL A C 1
ATOM 520 O O . VAL A 1 68 ? 15.361 1.732 -15.769 1.00 82.50 68 VAL A O 1
ATOM 523 N N . GLY A 1 69 ? 14.197 3.106 -14.419 1.00 63.72 69 GLY A N 1
ATOM 524 C CA . GLY A 1 69 ? 13.528 3.843 -15.481 1.00 63.72 69 GLY A CA 1
ATOM 525 C C . GLY A 1 69 ? 14.537 4.576 -16.354 1.00 63.72 69 GLY A C 1
ATOM 526 O O . GLY A 1 69 ? 15.376 5.327 -15.851 1.00 63.72 69 GLY A O 1
ATOM 527 N N . SER A 1 70 ? 14.461 4.376 -17.669 1.00 59.16 70 SER A N 1
ATOM 528 C CA . SER A 1 70 ? 15.258 5.175 -18.599 1.00 59.16 70 SER A CA 1
ATOM 529 C C . SER A 1 70 ? 14.715 6.604 -18.596 1.00 59.16 70 SER A C 1
ATOM 531 O O . SER A 1 70 ? 13.565 6.831 -18.963 1.00 59.16 70 SER A O 1
ATOM 533 N N . LYS A 1 71 ? 15.532 7.576 -18.168 1.00 54.56 71 LYS A N 1
ATOM 534 C CA . LYS A 1 71 ? 15.261 8.993 -18.445 1.00 54.56 71 LYS A CA 1
ATOM 535 C C . LYS A 1 71 ? 15.289 9.178 -19.964 1.00 54.56 71 LYS A C 1
ATOM 537 O O . LYS A 1 71 ? 16.352 9.010 -20.561 1.00 54.56 71 LYS A O 1
ATOM 542 N N . HIS A 1 72 ? 14.145 9.495 -20.560 1.00 47.28 72 HIS A N 1
ATOM 543 C CA . HIS A 1 72 ? 14.087 10.115 -21.882 1.00 47.28 72 HIS A CA 1
ATOM 544 C C . HIS A 1 72 ? 14.221 11.629 -21.750 1.00 47.28 72 HIS A C 1
ATOM 546 O O . HIS A 1 72 ? 13.666 12.183 -20.772 1.00 47.28 72 HIS A O 1
#

Nearest PDB structures (foldseek):
  5ek5-assembly1_A  TM=6.569E-01  e=1.138E+00  Escherichia coli CFT073
  8u01-assembly1_A  TM=4.532E-01  e=6.679E+00  Phocaeicola plebeius
  3gqq-assembly5_E  TM=4.541E-01  e=9.836E+00  Homo sapiens
  7vyv-assembly1_B  TM=3.417E-01  e=7.884E+00  Klebsiella phage GH-K3